Protein AF-A0A645J078-F1 (afdb_monomer)

Radius of gyration: 13.79 Å; Cα contacts (8 Å, |Δi|>4): 200; chains: 1; bounding box: 34×38×27 Å

Mean predicted aligned error: 3.19 Å

Foldseek 3Di:
DQVVLLVDQEAEFEKAFQLVVCVVVVHDPVSNVCCVVVQFGMDTQQFTFHLQLDTDDGDDGPGDDPVSVVPHQEYEYEDEACRGLSHVNSNCSNPVRYHYDYDPRSVVNVVVD

Organism: NCBI:txid1076179

Sequence (113 aa):
MLEDIKRINLLVFGLGNAKEMAVRRNAEINVLKKIGDEGLTAEAFGYFFDKDGNIKMQTNSVGITMENFTAIKNTVGVAGGSSKAEAIYSLSKFNDNFILVTDEAAAKRILEL

pLDDT: mean 93.46, std 5.64, range [63.81, 98.69]

Secondary structure (DSSP, 8-state):
-HHHHTT-SEEEEE-EEHHHHHHHTT--HHHHHHHHHTTEEEEETTEEEETTS-EEEE----S--HHHHHH-SEEEEE--SGGGHHHHHHHHHH---SEEE--HHHHHHHTT-

Structure (mmCIF, N/CA/C/O backbone):
data_AF-A0A645J078-F1
#
_entry.id   AF-A0A645J078-F1
#
loop_
_atom_site.group_PDB
_atom_site.id
_atom_site.type_symbol
_atom_site.label_atom_id
_atom_site.label_alt_id
_atom_site.label_comp_id
_atom_site.label_asym_id
_atom_site.label_entity_id
_atom_site.label_seq_id
_atom_site.pdbx_PDB_ins_code
_atom_site.Cartn_x
_atom_site.Cartn_y
_atom_site.Cartn_z
_atom_site.occupancy
_atom_site.B_iso_or_equiv
_atom_site.auth_seq_id
_atom_site.auth_comp_id
_atom_site.auth_asym_id
_atom_site.auth_atom_id
_atom_site.pdbx_PDB_model_num
ATOM 1 N N . MET A 1 1 ? -8.718 22.328 8.927 1.00 63.81 1 MET A N 1
ATOM 2 C CA . MET A 1 1 ? -8.097 21.349 8.005 1.00 63.81 1 MET A CA 1
ATOM 3 C C . MET A 1 1 ? -7.611 20.095 8.732 1.00 63.81 1 MET A C 1
ATOM 5 O O . MET A 1 1 ? -8.213 19.050 8.546 1.00 63.81 1 MET A O 1
ATOM 9 N N . LEU A 1 2 ? -6.585 20.162 9.597 1.00 75.12 2 LEU A N 1
ATOM 10 C CA . LEU A 1 2 ? -6.119 18.980 10.356 1.00 75.12 2 LEU A CA 1
ATOM 11 C C . LEU A 1 2 ? -7.160 18.452 11.362 1.00 75.12 2 LEU A C 1
ATOM 13 O O . LEU A 1 2 ? -7.262 17.250 11.581 1.00 75.12 2 LEU A O 1
ATOM 17 N N . GLU A 1 3 ? -7.973 19.331 11.949 1.00 81.50 3 GLU A N 1
ATOM 18 C CA . GLU A 1 3 ? -9.092 18.911 12.805 1.00 81.50 3 GLU A CA 1
ATOM 19 C C . GLU A 1 3 ? -10.227 18.236 12.027 1.00 81.50 3 GLU A C 1
ATOM 21 O O . GLU A 1 3 ? -10.896 17.358 12.565 1.00 81.50 3 GLU A O 1
ATOM 26 N N . ASP A 1 4 ? -10.430 18.608 10.759 1.00 84.69 4 ASP A N 1
ATOM 27 C CA . ASP A 1 4 ? -11.450 17.995 9.901 1.00 84.69 4 ASP A CA 1
ATOM 28 C C . ASP A 1 4 ? -11.088 16.548 9.568 1.00 84.69 4 ASP A C 1
ATOM 30 O O . ASP A 1 4 ? -11.962 15.686 9.554 1.00 84.69 4 ASP A O 1
ATOM 34 N N . ILE A 1 5 ? -9.791 16.262 9.400 1.00 83.81 5 ILE A N 1
ATOM 35 C CA . ILE A 1 5 ? -9.275 14.902 9.195 1.00 83.81 5 ILE A CA 1
ATOM 36 C C . ILE A 1 5 ? -9.679 13.972 10.346 1.00 83.81 5 ILE A C 1
ATOM 38 O O . ILE A 1 5 ? -10.084 12.836 10.112 1.00 83.81 5 ILE A O 1
ATOM 42 N N . LYS A 1 6 ? -9.658 14.466 11.590 1.00 81.62 6 LYS A N 1
ATOM 43 C CA . LYS A 1 6 ? -10.069 13.685 12.769 1.00 81.62 6 LYS A CA 1
ATOM 44 C C . LYS A 1 6 ? -11.573 13.393 12.817 1.00 81.62 6 LYS A C 1
ATOM 46 O O . LYS A 1 6 ? -11.995 12.548 13.599 1.00 81.62 6 LYS A O 1
ATOM 51 N N . ARG A 1 7 ? -12.382 14.093 12.013 1.00 87.56 7 ARG A N 1
ATOM 52 C CA . ARG A 1 7 ? -13.842 13.927 11.925 1.00 87.56 7 ARG A CA 1
ATOM 53 C C . ARG A 1 7 ? -14.285 13.120 10.703 1.00 87.56 7 ARG A C 1
ATOM 55 O O . ARG A 1 7 ? -15.488 12.986 10.481 1.00 87.56 7 ARG A O 1
ATOM 62 N N . ILE A 1 8 ? -13.348 12.599 9.908 1.00 90.12 8 ILE A N 1
ATOM 63 C CA . ILE A 1 8 ? -13.669 11.794 8.728 1.00 90.12 8 ILE A CA 1
ATOM 64 C C . ILE A 1 8 ? -14.462 10.552 9.150 1.00 90.12 8 ILE A C 1
ATOM 66 O O . ILE A 1 8 ? -14.033 9.770 9.995 1.00 90.12 8 ILE A O 1
ATOM 70 N N . ASN A 1 9 ? -15.624 10.369 8.527 1.00 90.81 9 ASN A N 1
ATOM 71 C CA . ASN A 1 9 ? -16.483 9.199 8.706 1.00 90.81 9 ASN A CA 1
ATOM 72 C C . ASN A 1 9 ? -16.373 8.196 7.543 1.00 90.81 9 ASN A C 1
ATOM 74 O O . ASN A 1 9 ? -16.732 7.034 7.728 1.00 90.81 9 ASN A O 1
ATOM 78 N N . LEU A 1 10 ? -15.863 8.636 6.388 1.00 93.19 10 LEU A N 1
ATOM 79 C CA . LEU A 1 10 ? -15.589 7.846 5.193 1.00 93.19 10 LEU A CA 1
ATOM 80 C C . LEU A 1 10 ? -14.296 8.338 4.535 1.00 93.19 10 LEU A C 1
ATOM 82 O O . LEU A 1 10 ? -14.202 9.503 4.148 1.00 93.19 10 LEU A O 1
ATOM 86 N N . LEU A 1 11 ? -13.328 7.443 4.363 1.00 94.69 11 LEU A N 1
ATOM 87 C CA . LEU A 1 11 ? -12.094 7.708 3.629 1.00 94.69 11 LEU A CA 1
ATOM 88 C C . LEU A 1 11 ? -12.068 6.890 2.341 1.00 94.69 11 LEU A C 1
ATOM 90 O O . LEU A 1 11 ? -12.094 5.665 2.391 1.00 94.69 11 LEU A O 1
ATOM 94 N N . VAL A 1 12 ? -11.945 7.563 1.199 1.00 96.19 12 VAL A N 1
ATOM 95 C CA . VAL A 1 12 ? -11.630 6.921 -0.083 1.00 96.19 12 VAL A CA 1
ATOM 96 C C . VAL A 1 12 ? -10.170 7.202 -0.398 1.00 96.19 12 VAL A C 1
ATOM 98 O O . VAL A 1 12 ? -9.748 8.360 -0.375 1.00 96.19 12 VAL A O 1
ATOM 101 N N . PHE A 1 13 ? -9.388 6.162 -0.669 1.00 95.00 13 PHE A N 1
ATOM 102 C CA . PHE A 1 13 ? -7.954 6.299 -0.884 1.00 95.00 13 PHE A CA 1
ATOM 103 C C . PHE A 1 13 ? -7.443 5.392 -1.999 1.00 95.00 13 PHE A C 1
ATOM 105 O O . PHE A 1 13 ? -8.010 4.343 -2.295 1.00 95.00 13 PHE A O 1
ATOM 112 N N . GLY A 1 14 ? -6.346 5.819 -2.618 1.00 94.69 14 GLY A N 1
ATOM 113 C CA . GLY A 1 14 ? -5.572 4.993 -3.534 1.00 94.69 14 GLY A CA 1
ATOM 114 C C . GLY A 1 14 ? -4.350 4.411 -2.836 1.00 94.69 14 GLY A C 1
ATOM 115 O O . GLY A 1 14 ? -3.824 4.992 -1.886 1.00 94.69 14 GLY A O 1
ATOM 116 N N . LEU A 1 15 ? -3.875 3.293 -3.361 1.00 95.31 15 LEU A N 1
ATOM 117 C CA . LEU A 1 15 ? -2.630 2.651 -2.967 1.00 95.31 15 LEU A CA 1
ATOM 118 C C . LEU A 1 15 ? -1.899 2.168 -4.216 1.00 95.31 15 LEU A C 1
ATOM 120 O O . LEU A 1 15 ? -2.502 1.994 -5.281 1.00 95.31 15 LEU A O 1
ATOM 124 N N . GLY A 1 16 ? -0.595 1.943 -4.114 1.00 96.06 16 GLY A N 1
ATOM 125 C CA . GLY A 1 16 ? 0.106 1.353 -5.240 1.00 96.06 16 GLY A CA 1
ATOM 126 C C . GLY A 1 16 ? 1.515 0.890 -4.960 1.00 96.06 16 GLY A C 1
ATOM 127 O O . GLY A 1 16 ? 2.014 1.005 -3.848 1.00 96.06 16 GLY A O 1
ATOM 128 N N . ASN A 1 17 ? 2.146 0.361 -6.008 1.00 97.06 17 ASN A N 1
ATOM 129 C CA . ASN A 1 17 ? 3.523 -0.097 -5.950 1.00 97.06 17 ASN A CA 1
ATOM 130 C C . ASN A 1 17 ? 4.460 1.022 -5.461 1.00 97.06 17 ASN A C 1
ATOM 132 O O . ASN A 1 17 ? 4.469 2.119 -6.029 1.00 97.06 17 ASN A O 1
ATOM 136 N N . ALA A 1 18 ? 5.261 0.725 -4.438 1.00 96.94 18 ALA A N 1
ATOM 137 C CA . ALA A 1 18 ? 6.166 1.681 -3.804 1.00 96.94 18 ALA A CA 1
ATOM 138 C C . ALA A 1 18 ? 7.084 2.397 -4.806 1.00 96.94 18 ALA A C 1
ATOM 140 O O . ALA A 1 18 ? 7.207 3.624 -4.783 1.00 96.94 18 ALA A O 1
ATOM 141 N N . LYS A 1 19 ? 7.702 1.639 -5.719 1.00 95.88 19 LYS A N 1
ATOM 142 C CA . LYS A 1 19 ? 8.645 2.170 -6.707 1.00 95.88 19 LYS A CA 1
ATOM 143 C C . LYS A 1 19 ? 7.941 3.058 -7.726 1.00 95.88 19 LYS A C 1
ATOM 145 O O . LYS A 1 19 ? 8.410 4.161 -7.989 1.00 95.88 19 LYS A O 1
ATOM 150 N N . GLU A 1 20 ? 6.810 2.613 -8.271 1.00 95.31 20 GLU A N 1
ATOM 151 C CA . GLU A 1 20 ? 6.030 3.419 -9.220 1.00 95.31 20 GLU A CA 1
ATOM 152 C C . GLU A 1 20 ? 5.565 4.737 -8.589 1.00 95.31 20 GLU A C 1
ATOM 154 O O . GLU A 1 20 ? 5.658 5.794 -9.212 1.00 95.31 20 GLU A O 1
ATOM 159 N N . MET A 1 21 ? 5.100 4.689 -7.337 1.00 93.25 21 MET A N 1
ATOM 160 C CA . MET A 1 21 ? 4.635 5.869 -6.609 1.00 93.25 21 MET A CA 1
ATOM 161 C C . MET A 1 21 ? 5.776 6.842 -6.309 1.00 93.25 21 MET A C 1
ATOM 163 O O . MET A 1 21 ? 5.608 8.048 -6.496 1.00 93.25 21 MET A O 1
ATOM 167 N N . ALA A 1 22 ? 6.942 6.332 -5.906 1.00 93.81 22 ALA A N 1
ATOM 168 C CA . ALA A 1 22 ? 8.131 7.143 -5.673 1.00 93.81 22 ALA A CA 1
ATOM 169 C C . ALA A 1 22 ? 8.640 7.808 -6.962 1.00 93.81 22 ALA A C 1
ATOM 171 O O . ALA A 1 22 ? 8.900 9.010 -6.963 1.00 93.81 22 ALA A O 1
ATOM 172 N N . VAL A 1 23 ? 8.703 7.068 -8.076 1.00 94.38 23 VAL A N 1
ATOM 173 C CA . VAL A 1 23 ? 9.083 7.621 -9.388 1.00 94.38 23 VAL A CA 1
ATOM 174 C C . VAL A 1 23 ? 8.092 8.695 -9.829 1.00 94.38 23 VAL A C 1
ATOM 176 O O . VAL A 1 23 ? 8.504 9.791 -10.195 1.00 94.38 23 VAL A O 1
ATOM 179 N N . ARG A 1 24 ? 6.783 8.430 -9.730 1.00 92.75 24 ARG A N 1
ATOM 180 C CA . ARG A 1 24 ? 5.736 9.392 -10.110 1.00 92.75 24 ARG A CA 1
ATOM 181 C C . ARG A 1 24 ? 5.806 10.702 -9.317 1.00 92.75 24 ARG A C 1
ATOM 183 O O . ARG A 1 24 ? 5.367 11.734 -9.812 1.00 92.75 24 ARG A O 1
ATOM 190 N N . ARG A 1 25 ? 6.318 10.663 -8.085 1.00 90.31 25 ARG A N 1
ATOM 191 C CA . ARG A 1 25 ? 6.467 11.830 -7.200 1.00 90.31 25 ARG A CA 1
ATOM 192 C C . ARG A 1 25 ? 7.843 12.498 -7.291 1.00 90.31 25 ARG A C 1
ATOM 194 O O . ARG A 1 25 ? 8.112 13.380 -6.484 1.00 90.31 25 ARG A O 1
ATOM 201 N N . ASN A 1 26 ? 8.700 12.099 -8.235 1.00 92.75 26 ASN A N 1
ATOM 202 C CA . ASN A 1 26 ? 10.088 12.565 -8.337 1.00 92.75 26 ASN A CA 1
ATOM 203 C C . ASN A 1 26 ? 10.849 12.424 -7.006 1.00 92.75 26 ASN A C 1
ATOM 205 O O . ASN A 1 26 ? 11.544 13.345 -6.578 1.00 92.75 26 ASN A O 1
ATOM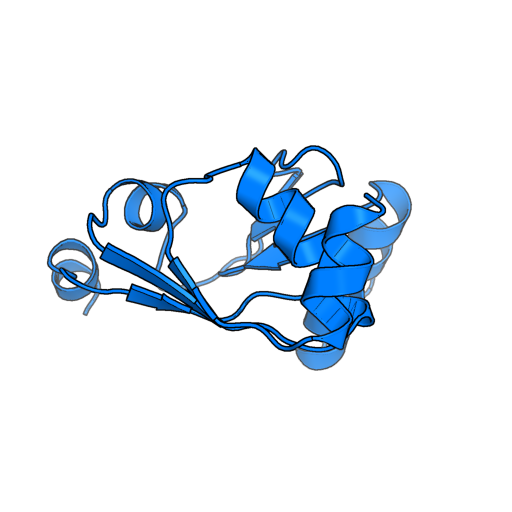 209 N N . ALA A 1 27 ? 10.677 11.283 -6.329 1.00 91.81 27 ALA A N 1
ATOM 210 C CA . ALA A 1 27 ? 11.360 11.013 -5.072 1.00 91.81 27 ALA A CA 1
ATOM 211 C C . ALA A 1 27 ? 12.884 11.043 -5.248 1.00 91.81 27 ALA A C 1
ATOM 213 O O . ALA A 1 27 ? 13.421 10.649 -6.286 1.00 91.81 27 ALA A O 1
ATOM 214 N N . GLU A 1 28 ? 13.577 11.483 -4.200 1.00 93.50 28 GLU A N 1
ATOM 215 C CA . GLU A 1 28 ? 15.033 11.495 -4.168 1.00 93.50 28 GLU A CA 1
ATOM 216 C C . GLU A 1 28 ? 15.624 10.087 -4.365 1.00 93.50 28 GLU A C 1
ATOM 218 O O . GLU A 1 28 ? 15.023 9.056 -4.042 1.00 93.50 28 GLU A O 1
ATOM 223 N N . ILE A 1 29 ? 16.855 10.040 -4.880 1.00 94.50 29 ILE A N 1
ATOM 224 C CA . ILE A 1 29 ? 17.539 8.782 -5.202 1.00 94.50 29 ILE A CA 1
ATOM 225 C C . ILE A 1 29 ? 17.725 7.873 -3.975 1.00 94.50 29 ILE A C 1
ATOM 227 O O . ILE A 1 29 ? 17.680 6.651 -4.095 1.00 94.50 29 ILE A O 1
ATOM 231 N N . ASN A 1 30 ? 17.887 8.459 -2.786 1.00 94.06 30 ASN A N 1
ATOM 232 C CA . ASN A 1 30 ? 17.979 7.748 -1.508 1.00 94.06 30 ASN A CA 1
ATOM 233 C C . ASN A 1 30 ? 16.683 6.977 -1.180 1.00 94.06 30 ASN A C 1
ATOM 235 O O . ASN A 1 30 ? 16.763 5.840 -0.721 1.00 94.06 30 ASN A O 1
ATOM 239 N N . VAL A 1 31 ? 15.507 7.542 -1.471 1.00 93.75 31 VAL A N 1
ATOM 240 C CA . VAL A 1 31 ? 14.192 6.918 -1.273 1.00 93.75 31 VAL A CA 1
ATOM 241 C C . VAL A 1 31 ? 14.029 5.748 -2.234 1.00 93.75 31 VAL A C 1
ATOM 243 O O . VAL A 1 31 ? 13.678 4.651 -1.807 1.00 93.75 31 VAL A O 1
ATOM 246 N N . LEU A 1 32 ? 14.345 5.946 -3.519 1.00 95.44 32 LEU A N 1
ATOM 247 C CA . LEU A 1 32 ? 14.296 4.873 -4.520 1.00 95.44 32 LEU A CA 1
ATOM 248 C C . LEU A 1 32 ? 15.239 3.720 -4.169 1.00 95.44 32 LEU A C 1
ATOM 250 O O . LEU A 1 32 ? 14.866 2.555 -4.315 1.00 95.44 32 LEU A O 1
ATOM 254 N N . LYS A 1 33 ? 16.440 4.042 -3.676 1.00 96.44 33 LYS A N 1
ATOM 255 C CA . LYS A 1 33 ? 17.403 3.044 -3.217 1.00 96.44 33 LYS A CA 1
ATOM 256 C C . LYS A 1 33 ? 16.862 2.273 -2.014 1.00 96.44 33 LYS A C 1
ATOM 258 O O . LYS A 1 33 ? 16.851 1.051 -2.048 1.00 96.44 33 LYS A O 1
ATOM 263 N N . LYS A 1 34 ? 16.329 2.970 -1.005 1.00 96.25 34 LYS A N 1
ATOM 264 C CA . LYS A 1 34 ? 15.745 2.336 0.185 1.00 96.25 34 LYS A CA 1
ATOM 265 C C . LYS A 1 34 ? 14.565 1.420 -0.161 1.00 96.25 34 LYS A C 1
ATOM 267 O O . LYS A 1 34 ? 14.472 0.330 0.387 1.00 96.25 34 LYS A O 1
ATOM 272 N N . ILE A 1 35 ? 13.709 1.818 -1.109 1.00 96.94 35 ILE A N 1
ATOM 273 C CA . ILE A 1 35 ? 12.616 0.972 -1.622 1.00 96.94 35 ILE A CA 1
ATOM 274 C C . ILE A 1 35 ? 13.151 -0.352 -2.173 1.00 96.94 35 ILE A C 1
ATOM 276 O O . ILE A 1 35 ? 12.585 -1.402 -1.880 1.00 96.94 35 ILE A O 1
ATOM 280 N N . GLY A 1 36 ? 14.228 -0.300 -2.960 1.00 96.38 36 GLY A N 1
ATOM 281 C CA . GLY A 1 36 ? 14.869 -1.492 -3.510 1.00 96.38 36 GLY A CA 1
ATOM 282 C C . GLY A 1 36 ? 15.550 -2.346 -2.441 1.00 96.38 36 GLY A C 1
ATOM 283 O O . GLY A 1 36 ? 15.277 -3.540 -2.361 1.00 96.38 36 GLY A O 1
ATOM 284 N N . ASP A 1 37 ? 16.394 -1.728 -1.614 1.00 96.88 37 ASP A N 1
ATOM 285 C CA . ASP A 1 37 ? 17.223 -2.409 -0.612 1.00 96.88 37 ASP A CA 1
ATOM 286 C C . ASP A 1 37 ? 16.374 -3.104 0.470 1.00 96.88 37 ASP A C 1
ATOM 288 O O . ASP A 1 37 ? 16.728 -4.187 0.933 1.00 96.88 37 ASP A O 1
ATOM 292 N N . GLU A 1 38 ? 15.237 -2.513 0.855 1.00 96.19 38 GLU A N 1
ATOM 293 C CA . GLU A 1 38 ? 14.344 -3.053 1.893 1.00 96.19 38 GLU A CA 1
ATOM 294 C C . GLU A 1 38 ? 13.136 -3.821 1.332 1.00 96.19 38 GLU A C 1
ATOM 296 O O . GLU A 1 38 ? 12.284 -4.273 2.096 1.00 96.19 38 GLU A O 1
ATOM 301 N N . GLY A 1 39 ? 13.044 -3.990 0.008 1.00 95.94 39 GLY A N 1
ATOM 302 C CA . GLY A 1 39 ? 11.961 -4.750 -0.623 1.00 95.94 39 GLY A CA 1
ATOM 303 C C . GLY A 1 39 ? 10.573 -4.155 -0.367 1.00 95.94 39 GLY A C 1
ATOM 304 O O . GLY A 1 39 ? 9.620 -4.886 -0.088 1.00 95.94 39 GLY A O 1
ATOM 305 N N . LEU A 1 40 ? 10.453 -2.826 -0.436 1.00 97.88 40 LEU A N 1
ATOM 306 C CA . LEU A 1 40 ? 9.187 -2.135 -0.194 1.00 97.88 40 LEU A CA 1
ATOM 307 C C . LEU A 1 40 ? 8.260 -2.340 -1.395 1.00 97.88 40 LEU A C 1
ATOM 309 O O . LEU A 1 40 ? 8.609 -2.025 -2.533 1.00 97.88 40 LEU A O 1
ATOM 313 N N . THR A 1 41 ? 7.075 -2.886 -1.139 1.00 97.00 41 THR A N 1
ATOM 314 C CA . THR A 1 41 ? 6.123 -3.320 -2.169 1.00 97.00 41 THR A CA 1
ATOM 315 C C . THR A 1 41 ? 4.968 -2.342 -2.340 1.00 97.00 41 THR A C 1
ATOM 317 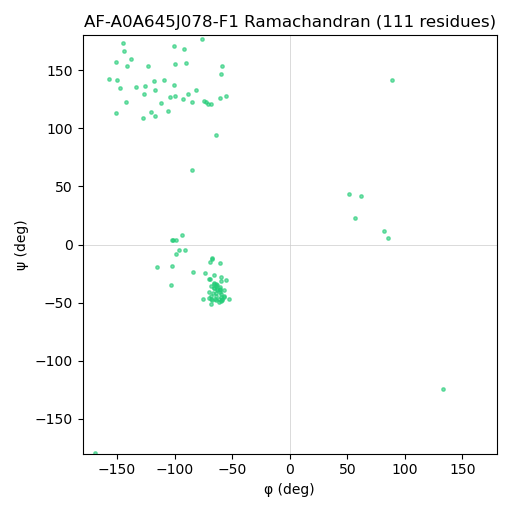O O . THR A 1 41 ? 4.542 -2.111 -3.472 1.00 97.00 41 THR A O 1
ATOM 320 N N . ALA A 1 42 ? 4.512 -1.700 -1.261 1.00 97.50 42 ALA A N 1
ATOM 321 C CA . ALA A 1 42 ? 3.355 -0.807 -1.276 1.00 97.50 42 ALA A CA 1
ATOM 322 C C . ALA A 1 42 ? 3.681 0.602 -0.775 1.00 97.50 42 ALA A C 1
ATOM 324 O O . ALA A 1 42 ? 4.565 0.790 0.061 1.00 97.50 42 ALA A O 1
ATOM 325 N N . GLU A 1 43 ? 2.914 1.583 -1.247 1.00 95.25 43 GLU A N 1
ATOM 326 C CA . GLU A 1 43 ? 2.843 2.931 -0.695 1.00 95.25 43 GLU A CA 1
ATOM 327 C C . GLU A 1 43 ? 1.388 3.389 -0.556 1.00 95.25 43 GLU A C 1
ATOM 329 O O . GLU A 1 43 ? 0.580 3.235 -1.479 1.00 95.25 43 GLU A O 1
ATOM 334 N N . ALA A 1 44 ? 1.085 3.986 0.596 1.00 94.38 44 ALA A N 1
ATOM 335 C CA . ALA A 1 44 ? -0.150 4.713 0.857 1.00 94.38 44 ALA A CA 1
ATOM 336 C C . ALA A 1 44 ? 0.132 5.869 1.831 1.00 94.38 44 ALA A C 1
ATOM 338 O O . ALA A 1 44 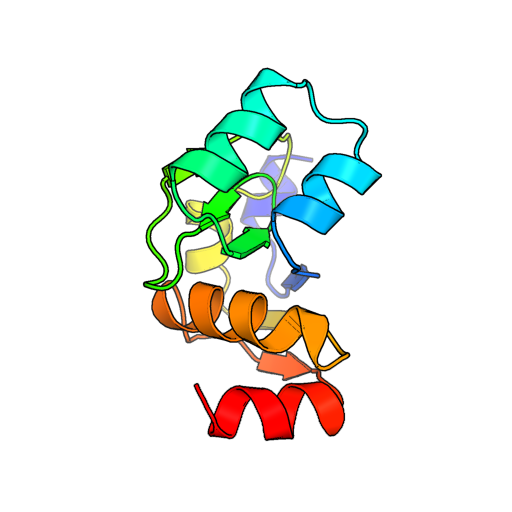? 0.804 5.691 2.844 1.00 94.38 44 ALA A O 1
ATOM 339 N N . PHE A 1 45 ? -0.389 7.063 1.540 1.00 91.94 45 PHE A N 1
ATOM 340 C CA . PHE A 1 45 ? -0.285 8.258 2.400 1.00 91.94 45 PHE A CA 1
ATOM 341 C C . PHE A 1 45 ? 1.149 8.703 2.772 1.00 91.94 45 PHE A C 1
ATOM 343 O O . PHE A 1 45 ? 1.355 9.412 3.755 1.00 91.94 45 PHE A O 1
ATOM 350 N N . GLY A 1 46 ? 2.156 8.324 1.989 1.00 92.31 46 GLY A N 1
ATOM 351 C CA . GLY A 1 46 ? 3.571 8.573 2.274 1.00 92.31 46 GLY A CA 1
ATOM 352 C C . GLY A 1 46 ? 4.225 7.521 3.172 1.00 92.31 46 GLY A C 1
ATOM 353 O O . GLY A 1 46 ? 5.388 7.692 3.535 1.00 92.31 46 GLY A O 1
ATOM 354 N N . TYR A 1 47 ? 3.509 6.447 3.508 1.00 95.19 47 TYR A N 1
ATOM 355 C CA . TYR A 1 47 ? 4.016 5.283 4.227 1.00 95.19 47 TYR A CA 1
ATOM 356 C C . TYR A 1 47 ? 4.304 4.158 3.246 1.00 95.19 47 TYR A C 1
ATOM 358 O O . TYR A 1 47 ? 3.515 3.900 2.337 1.00 95.19 47 TYR A O 1
ATOM 366 N N . PHE A 1 48 ? 5.435 3.492 3.447 1.00 96.62 48 PHE A N 1
ATOM 367 C CA . PHE A 1 48 ? 5.920 2.424 2.590 1.00 96.62 48 PHE A CA 1
ATOM 368 C C . PHE A 1 48 ? 5.997 1.117 3.368 1.00 96.62 48 PHE A C 1
ATOM 370 O O . PHE A 1 48 ? 6.542 1.073 4.479 1.00 96.62 48 PHE A O 1
ATOM 377 N N . PHE A 1 49 ? 5.478 0.062 2.749 1.00 97.69 49 PHE A N 1
ATOM 378 C CA . PHE A 1 49 ? 5.268 -1.238 3.371 1.00 97.69 49 PHE A CA 1
ATOM 379 C C . PHE A 1 49 ? 6.096 -2.312 2.669 1.00 97.69 49 PHE A C 1
ATOM 381 O O . PHE A 1 49 ? 6.202 -2.321 1.438 1.00 97.69 49 PHE A O 1
ATOM 388 N N . ASP A 1 50 ? 6.661 -3.238 3.439 1.00 97.50 50 ASP A N 1
ATOM 389 C CA . ASP A 1 50 ? 7.239 -4.469 2.891 1.00 97.50 50 ASP A CA 1
ATOM 390 C C . ASP A 1 50 ? 6.142 -5.477 2.493 1.00 97.50 50 ASP A C 1
ATOM 392 O O . ASP A 1 50 ? 4.948 -5.242 2.681 1.00 97.50 50 ASP A O 1
ATOM 396 N N . LYS A 1 51 ? 6.524 -6.619 1.917 1.00 96.06 51 LYS A N 1
ATOM 397 C CA . LYS A 1 51 ? 5.585 -7.679 1.487 1.00 96.06 51 LYS A CA 1
ATOM 398 C C . LYS A 1 51 ? 4.727 -8.284 2.615 1.00 96.06 51 LYS A C 1
ATOM 400 O O . LYS A 1 51 ? 3.769 -9.012 2.343 1.00 96.06 51 LYS A O 1
ATOM 405 N N . ASP A 1 52 ? 5.111 -8.058 3.869 1.00 96.56 52 ASP A N 1
ATOM 406 C CA . ASP A 1 52 ? 4.456 -8.600 5.057 1.00 96.56 52 ASP A CA 1
ATOM 407 C C . ASP A 1 52 ? 3.568 -7.552 5.746 1.00 96.56 52 ASP A C 1
ATOM 409 O O . ASP A 1 52 ? 2.969 -7.842 6.775 1.00 96.56 52 ASP A O 1
ATOM 413 N N . GLY A 1 53 ? 3.437 -6.360 5.153 1.00 95.69 53 GLY A N 1
ATOM 414 C CA . GLY A 1 53 ? 2.607 -5.272 5.666 1.00 95.69 53 GLY A CA 1
ATOM 415 C C . GLY A 1 53 ? 3.288 -4.445 6.756 1.00 95.69 53 GLY A C 1
ATOM 416 O O . GLY A 1 53 ? 2.641 -3.621 7.398 1.00 95.69 53 GLY A O 1
ATOM 417 N N . ASN A 1 54 ? 4.594 -4.609 6.983 1.00 97.06 54 ASN A N 1
ATOM 418 C CA . ASN A 1 54 ? 5.293 -3.790 7.968 1.00 97.06 54 ASN A CA 1
ATOM 419 C C . ASN A 1 54 ? 5.656 -2.432 7.370 1.00 97.06 54 ASN A C 1
ATOM 421 O O . ASN A 1 54 ? 6.260 -2.357 6.298 1.00 97.06 54 ASN A O 1
ATOM 425 N N . ILE A 1 55 ? 5.387 -1.360 8.112 1.00 95.69 55 ILE A N 1
ATOM 426 C CA . ILE A 1 55 ? 5.852 -0.015 7.765 1.00 95.69 55 ILE A CA 1
ATOM 427 C C . ILE A 1 55 ? 7.368 0.057 7.990 1.00 95.69 55 ILE A C 1
ATOM 429 O O . ILE A 1 55 ? 7.845 -0.142 9.108 1.00 95.69 55 ILE A O 1
ATOM 433 N N . LYS A 1 56 ? 8.134 0.365 6.939 1.00 96.50 56 LYS A N 1
ATOM 434 C CA . LYS A 1 56 ? 9.610 0.480 6.998 1.00 96.50 56 LYS A CA 1
ATOM 435 C C . LYS A 1 56 ? 10.134 1.886 6.721 1.00 96.50 56 LYS A C 1
ATOM 437 O O . LYS A 1 56 ? 11.263 2.244 7.070 1.00 96.50 56 LYS A O 1
ATOM 442 N N . MET A 1 57 ? 9.312 2.712 6.087 1.00 94.69 57 MET A N 1
ATOM 443 C CA . MET A 1 57 ? 9.663 4.082 5.758 1.00 94.69 57 MET A CA 1
ATOM 444 C C . MET A 1 57 ? 8.416 4.955 5.744 1.00 94.69 57 MET A C 1
ATOM 446 O O . MET A 1 57 ? 7.359 4.552 5.264 1.00 94.69 57 MET A O 1
ATOM 450 N N . GLN A 1 58 ? 8.581 6.177 6.232 1.00 92.94 58 GLN A N 1
ATOM 451 C CA . GLN A 1 58 ? 7.615 7.250 6.098 1.00 92.94 58 GLN A CA 1
ATOM 452 C C . GLN A 1 58 ? 8.340 8.454 5.500 1.00 92.94 58 GLN A C 1
ATOM 454 O O . GLN A 1 58 ? 9.411 8.842 5.965 1.00 92.94 58 GLN A O 1
ATOM 459 N N . THR A 1 59 ? 7.764 9.027 4.453 1.00 88.44 59 THR A N 1
ATOM 460 C CA . THR A 1 59 ? 8.171 10.337 3.933 1.00 88.44 59 THR A CA 1
ATOM 461 C C . THR A 1 59 ? 7.367 11.434 4.619 1.00 88.44 59 THR A C 1
ATOM 463 O O . THR A 1 59 ? 6.254 11.179 5.074 1.00 88.44 59 THR A O 1
ATOM 466 N N . ASN A 1 60 ? 7.891 12.661 4.656 1.00 79.44 60 ASN A N 1
ATOM 467 C CA . ASN A 1 60 ? 7.147 13.811 5.169 1.00 79.44 60 ASN A CA 1
ATOM 468 C C . ASN A 1 60 ? 5.921 14.090 4.287 1.00 79.44 60 ASN A C 1
ATOM 470 O O . ASN A 1 60 ? 6.011 14.783 3.274 1.00 79.44 60 ASN A O 1
ATOM 474 N N . SER A 1 61 ? 4.775 13.542 4.678 1.00 77.25 61 SER A N 1
ATOM 475 C CA . SER A 1 61 ? 3.467 13.820 4.098 1.00 77.25 61 SER A CA 1
ATOM 476 C C . SER A 1 61 ? 2.629 14.633 5.085 1.00 77.25 61 SER A C 1
ATOM 478 O O . SER A 1 61 ? 2.685 14.440 6.298 1.00 77.25 61 SER A O 1
ATOM 480 N N . VAL A 1 62 ? 1.853 15.583 4.562 1.00 79.31 62 VAL A N 1
ATOM 481 C CA . VAL A 1 62 ? 0.880 16.353 5.345 1.00 79.31 62 VAL A CA 1
ATOM 482 C C . VAL A 1 62 ? -0.493 15.743 5.095 1.00 79.31 62 VAL A C 1
ATOM 484 O O . VAL A 1 62 ? -0.892 15.601 3.940 1.00 79.31 62 VAL A O 1
ATOM 487 N N . GLY A 1 63 ? -1.230 15.405 6.154 1.00 85.31 63 GLY A N 1
ATOM 488 C CA . GLY A 1 63 ? -2.609 14.934 6.036 1.00 85.31 63 GLY A CA 1
ATOM 489 C C . GLY A 1 63 ? -2.889 13.687 6.865 1.00 85.31 63 GLY A C 1
ATOM 490 O O . GLY A 1 63 ? -2.717 13.708 8.080 1.00 85.31 63 GLY A O 1
ATOM 491 N N . ILE A 1 64 ? -3.383 12.639 6.200 1.00 88.62 64 ILE A N 1
ATOM 492 C CA . ILE A 1 64 ? -3.793 11.375 6.824 1.00 88.62 64 ILE A CA 1
ATOM 493 C C . ILE A 1 64 ? -2.567 10.639 7.363 1.00 88.62 64 ILE A C 1
ATOM 495 O O . ILE A 1 64 ? -1.672 10.282 6.598 1.00 88.62 64 ILE A O 1
ATOM 499 N N . THR A 1 65 ? -2.558 10.378 8.668 1.00 89.56 65 THR A N 1
ATOM 500 C CA . THR A 1 65 ? -1.579 9.484 9.296 1.00 89.56 65 THR A CA 1
ATOM 501 C C . THR A 1 65 ? -2.099 8.048 9.354 1.00 89.56 65 THR A C 1
ATOM 503 O O . THR A 1 65 ? -3.291 7.795 9.147 1.00 89.56 65 THR A O 1
ATOM 506 N N . MET A 1 66 ? -1.225 7.091 9.675 1.00 89.12 66 MET A N 1
ATOM 507 C CA . MET A 1 66 ? -1.647 5.698 9.880 1.00 89.12 66 MET A CA 1
ATOM 508 C C . MET A 1 66 ? -2.589 5.540 11.069 1.00 89.12 66 MET A C 1
ATOM 510 O O . MET A 1 66 ? -3.531 4.759 10.991 1.00 89.12 66 MET A O 1
ATOM 514 N N . GLU A 1 67 ? -2.411 6.332 12.123 1.00 87.56 67 GLU A N 1
ATOM 515 C CA . GLU A 1 67 ? -3.324 6.354 13.268 1.00 87.56 67 GLU A CA 1
ATOM 516 C C . GLU A 1 67 ? -4.710 6.879 12.873 1.00 87.56 67 GLU A C 1
ATOM 518 O O . GLU A 1 67 ? -5.720 6.424 13.402 1.00 87.56 67 GLU A O 1
ATOM 523 N N . ASN A 1 68 ? -4.791 7.829 11.932 1.00 87.88 68 ASN A N 1
ATOM 524 C CA . ASN A 1 68 ? -6.083 8.249 11.392 1.00 87.88 68 ASN A CA 1
ATOM 525 C C . ASN A 1 68 ? -6.704 7.151 10.529 1.00 87.88 68 ASN A C 1
ATOM 527 O O . ASN A 1 68 ? -7.885 6.860 10.692 1.00 87.88 68 ASN A O 1
ATOM 531 N N . PHE A 1 69 ? -5.921 6.535 9.641 1.00 89.25 69 PHE A N 1
ATOM 532 C CA . PHE A 1 69 ? -6.399 5.468 8.762 1.00 89.25 69 PHE A CA 1
ATOM 533 C C . PHE A 1 69 ? -7.005 4.295 9.545 1.00 89.25 69 PHE A C 1
ATOM 535 O O . PHE A 1 69 ? -8.095 3.845 9.204 1.00 89.25 69 PHE A O 1
ATOM 542 N N . THR A 1 70 ? -6.353 3.846 10.620 1.00 88.25 70 THR A N 1
ATOM 543 C CA . THR A 1 70 ? -6.848 2.734 11.447 1.00 88.25 70 THR A CA 1
ATOM 544 C C . THR A 1 70 ? -8.042 3.112 12.328 1.00 88.25 70 THR A C 1
ATOM 546 O O . THR A 1 70 ? -8.833 2.243 12.688 1.00 88.25 70 THR A O 1
ATOM 549 N N . ALA A 1 71 ? -8.212 4.395 12.667 1.00 88.50 71 ALA A N 1
ATOM 550 C CA . ALA A 1 71 ? -9.326 4.871 13.489 1.00 88.50 71 ALA A CA 1
ATOM 551 C C . ALA A 1 71 ? -10.618 5.146 12.694 1.00 88.50 71 ALA A C 1
ATOM 553 O O . ALA A 1 71 ? -11.711 5.150 13.271 1.00 88.50 71 ALA A O 1
ATOM 554 N N . ILE A 1 72 ? -10.520 5.412 11.388 1.00 89.88 72 ILE A N 1
ATOM 555 C CA . ILE A 1 72 ? -11.683 5.706 10.543 1.00 89.88 72 ILE A CA 1
ATOM 556 C C . ILE A 1 72 ? -12.476 4.418 10.306 1.00 89.88 72 ILE A C 1
ATOM 558 O O . ILE A 1 72 ? -11.966 3.443 9.768 1.00 89.88 72 ILE A O 1
ATOM 562 N N . LYS A 1 73 ? -13.761 4.432 10.676 1.00 86.44 73 LYS A N 1
ATOM 563 C CA . LYS A 1 73 ? -14.628 3.243 10.605 1.00 86.44 73 LYS A CA 1
ATOM 564 C C . LYS A 1 73 ? -14.902 2.753 9.185 1.00 86.44 73 LYS A C 1
ATOM 566 O O . LYS A 1 73 ? -15.011 1.551 8.987 1.00 86.44 73 LYS A O 1
ATOM 571 N N . ASN A 1 74 ? -15.067 3.668 8.230 1.00 93.00 74 ASN A N 1
ATOM 572 C CA . ASN A 1 74 ? -15.389 3.320 6.848 1.00 93.00 74 ASN A CA 1
ATOM 573 C C . ASN A 1 74 ? -14.251 3.770 5.936 1.00 93.00 74 ASN A C 1
ATOM 575 O O . ASN A 1 74 ? -14.044 4.966 5.722 1.00 93.00 74 ASN A O 1
ATOM 579 N N . THR A 1 75 ? -13.521 2.811 5.389 1.00 95.50 75 THR A N 1
ATOM 580 C CA . THR A 1 75 ? -12.393 3.054 4.493 1.00 95.50 75 THR A CA 1
ATOM 581 C C . THR A 1 75 ? -12.611 2.272 3.199 1.00 95.50 75 THR A C 1
ATOM 583 O O . THR A 1 75 ? -13.067 1.128 3.210 1.00 95.50 75 THR A O 1
ATOM 586 N N . VAL A 1 76 ? -12.340 2.914 2.065 1.00 97.56 76 VAL A N 1
ATOM 587 C CA . VAL A 1 76 ? -12.496 2.345 0.724 1.00 97.56 76 VAL A CA 1
ATOM 588 C C . VAL A 1 76 ? -11.186 2.529 -0.031 1.00 97.56 76 VAL A C 1
ATOM 590 O O . VAL A 1 76 ? -10.822 3.650 -0.393 1.00 97.56 76 VAL A O 1
ATOM 593 N N . GLY A 1 77 ? -10.475 1.428 -0.250 1.00 96.94 77 GLY A N 1
ATOM 594 C CA . GLY A 1 77 ? -9.258 1.385 -1.049 1.00 96.94 77 GLY A CA 1
ATOM 595 C C . GLY A 1 77 ? -9.599 1.142 -2.514 1.00 96.94 77 GLY A C 1
ATOM 596 O O . GLY A 1 77 ? -10.339 0.213 -2.828 1.00 96.94 77 GLY A O 1
ATOM 597 N N . VAL A 1 78 ? -9.062 1.962 -3.415 1.00 98.06 78 VAL A N 1
ATOM 598 C CA . VAL A 1 78 ? -9.283 1.844 -4.861 1.00 98.06 78 VAL A CA 1
ATOM 599 C C . VAL A 1 78 ? -7.946 1.647 -5.566 1.00 98.06 78 VAL A C 1
ATOM 601 O O . VAL A 1 78 ? -7.096 2.539 -5.574 1.00 98.06 78 VAL A O 1
ATOM 604 N N . ALA A 1 79 ? -7.756 0.476 -6.168 1.00 97.44 79 ALA A N 1
ATOM 605 C CA . ALA A 1 79 ? -6.571 0.147 -6.957 1.00 97.44 79 ALA A CA 1
ATOM 606 C C . ALA A 1 79 ? -6.895 -0.972 -7.951 1.00 97.44 79 ALA A C 1
ATOM 608 O O . ALA A 1 79 ? -7.633 -1.891 -7.618 1.00 97.44 79 ALA A O 1
ATOM 609 N N . GLY A 1 80 ? -6.333 -0.914 -9.158 1.00 96.38 80 GLY A N 1
ATOM 610 C CA . GLY A 1 80 ? -6.560 -1.901 -10.219 1.00 96.38 80 GLY A CA 1
ATOM 611 C C . GLY A 1 80 ? -5.300 -2.156 -11.040 1.00 96.38 80 GLY A C 1
ATOM 612 O O . GLY A 1 80 ? -4.328 -1.400 -10.949 1.00 96.38 80 GLY A O 1
ATOM 613 N N . GLY A 1 81 ? -5.331 -3.222 -11.832 1.00 97.56 81 GLY A N 1
ATOM 614 C CA . GLY A 1 81 ? -4.207 -3.749 -12.589 1.00 97.56 81 GLY A CA 1
ATOM 615 C C . GLY A 1 81 ? -3.394 -4.765 -11.790 1.00 97.56 81 GL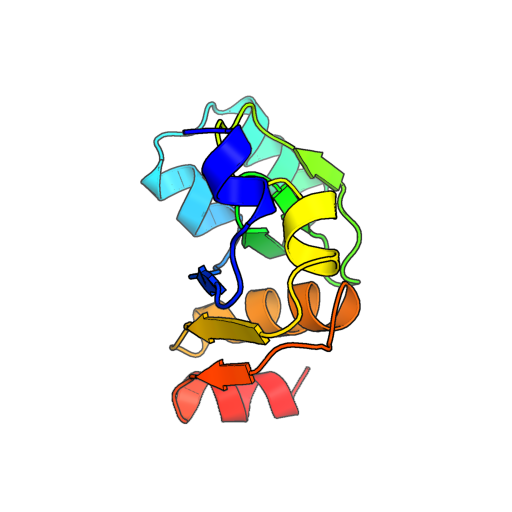Y A C 1
ATOM 616 O O . GLY A 1 81 ? -3.124 -4.587 -10.601 1.00 97.56 81 GLY A O 1
ATOM 617 N N . SER A 1 82 ? -2.938 -5.820 -12.467 1.00 97.12 82 SER A N 1
ATOM 618 C CA . SER A 1 82 ? -2.128 -6.881 -11.854 1.00 97.12 82 SER A CA 1
ATOM 619 C C . SER A 1 82 ? -0.862 -6.354 -11.166 1.00 97.12 82 SER A C 1
ATOM 621 O O . SER A 1 82 ? -0.469 -6.903 -10.145 1.00 97.12 82 SER A O 1
ATOM 623 N N . SER A 1 83 ? -0.273 -5.248 -11.644 1.00 95.44 83 SER A N 1
ATOM 624 C CA . SER A 1 83 ? 0.911 -4.620 -11.030 1.00 95.44 83 SER A CA 1
ATOM 625 C C . SER A 1 83 ? 0.665 -3.999 -9.648 1.00 95.44 83 SER A C 1
ATOM 627 O O . SER A 1 83 ? 1.614 -3.606 -8.965 1.00 95.44 83 SER A O 1
ATOM 629 N N . LYS A 1 84 ? -0.600 -3.865 -9.229 1.00 97.12 84 LYS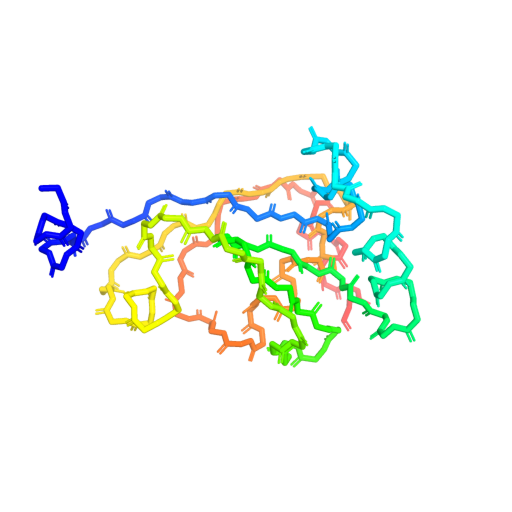 A N 1
ATOM 630 C CA . LYS A 1 84 ? -0.981 -3.340 -7.912 1.00 97.12 84 LYS A CA 1
ATOM 631 C C . LYS A 1 84 ? -1.298 -4.437 -6.899 1.00 97.12 84 LYS A C 1
ATOM 633 O O . LYS A 1 84 ? -1.460 -4.109 -5.726 1.00 97.12 84 LYS A O 1
ATOM 638 N N . ALA A 1 85 ? -1.361 -5.702 -7.309 1.00 97.88 85 ALA A N 1
ATOM 639 C CA . ALA A 1 85 ? -1.782 -6.806 -6.453 1.00 97.88 85 ALA A CA 1
ATOM 640 C C . ALA A 1 85 ? -0.910 -6.956 -5.200 1.00 97.88 85 ALA A C 1
ATOM 642 O O . ALA A 1 85 ? -1.435 -7.012 -4.093 1.00 97.88 85 ALA A O 1
ATOM 643 N N . GLU A 1 86 ? 0.414 -6.925 -5.349 1.00 97.81 86 GLU A N 1
ATOM 644 C CA . GLU A 1 86 ? 1.356 -7.033 -4.233 1.00 97.81 86 GLU A CA 1
ATOM 645 C C . GLU A 1 86 ? 1.219 -5.856 -3.259 1.00 97.81 86 GLU A C 1
ATOM 647 O O . GLU A 1 86 ? 1.333 -6.035 -2.047 1.00 97.81 86 GLU A O 1
ATOM 652 N N . ALA A 1 87 ? 0.922 -4.659 -3.774 1.00 97.94 87 ALA A N 1
ATOM 653 C CA . ALA A 1 87 ? 0.697 -3.487 -2.938 1.00 97.94 87 ALA A CA 1
ATOM 654 C C . ALA A 1 87 ? -0.618 -3.588 -2.150 1.00 97.94 87 ALA A C 1
ATOM 656 O O . ALA A 1 87 ? -0.655 -3.242 -0.970 1.00 97.94 87 ALA A O 1
ATOM 657 N N . ILE A 1 88 ? -1.681 -4.086 -2.793 1.00 97.81 88 ILE A N 1
ATOM 658 C CA . ILE A 1 88 ? -2.970 -4.360 -2.146 1.00 97.81 88 ILE A CA 1
ATOM 659 C C . ILE A 1 88 ? -2.800 -5.404 -1.047 1.00 97.81 88 ILE A C 1
ATOM 661 O O . ILE A 1 88 ? -3.210 -5.164 0.086 1.00 97.81 88 ILE A O 1
ATOM 665 N N . TYR A 1 89 ? -2.141 -6.514 -1.364 1.00 97.50 89 TYR A N 1
ATOM 666 C CA . TYR A 1 89 ? -1.923 -7.619 -0.440 1.00 97.50 89 TYR A CA 1
ATOM 667 C C . TYR A 1 89 ? -1.051 -7.227 0.764 1.00 97.50 89 TYR A C 1
ATOM 669 O O . TYR A 1 89 ? -1.350 -7.577 1.905 1.00 97.50 89 TYR A O 1
ATOM 677 N N . SER A 1 90 ? 0.010 -6.449 0.530 1.00 97.38 90 SER A N 1
ATOM 678 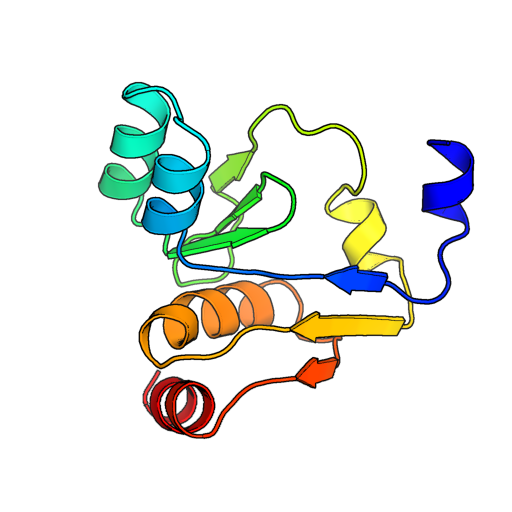C CA . SER A 1 90 ? 0.846 -5.888 1.596 1.00 97.38 90 SER A CA 1
ATOM 679 C C . SER A 1 90 ? 0.033 -4.993 2.537 1.00 97.38 90 SER A C 1
ATOM 681 O O . SER A 1 90 ? 0.078 -5.183 3.753 1.00 97.38 90 SER A O 1
ATOM 683 N N . LEU A 1 91 ? -0.774 -4.066 2.002 1.00 95.88 91 LEU A N 1
ATOM 684 C CA . LEU A 1 91 ? -1.592 -3.190 2.842 1.00 95.88 91 LEU A CA 1
ATOM 685 C C . LEU A 1 91 ? -2.675 -3.967 3.607 1.00 95.88 91 LEU A C 1
ATOM 687 O O . LEU A 1 91 ? -2.913 -3.664 4.773 1.00 95.88 91 LEU A O 1
ATOM 691 N N . SER A 1 92 ? -3.291 -4.991 3.004 1.00 94.94 92 SER A N 1
ATOM 692 C CA . SER A 1 92 ? -4.290 -5.815 3.699 1.00 94.94 92 SER A CA 1
ATOM 693 C C . SER A 1 92 ? -3.705 -6.623 4.856 1.00 94.94 92 SER A C 1
ATOM 695 O O . SER A 1 92 ? -4.420 -6.908 5.807 1.00 94.94 92 SER A O 1
ATOM 697 N N . LYS A 1 93 ? -2.407 -6.959 4.825 1.00 95.56 93 LYS A N 1
ATOM 698 C CA . LYS A 1 93 ? -1.723 -7.563 5.983 1.00 95.56 93 LYS A CA 1
ATOM 699 C C . LYS A 1 93 ? -1.528 -6.579 7.137 1.00 95.56 93 LYS A C 1
ATOM 701 O O . LYS A 1 93 ? -1.487 -7.002 8.287 1.00 95.56 93 LYS A O 1
ATOM 706 N N . PHE A 1 94 ? -1.391 -5.287 6.837 1.00 94.00 94 PHE A N 1
ATOM 707 C CA . PHE A 1 94 ? -1.311 -4.236 7.852 1.00 94.00 94 PHE A CA 1
ATOM 708 C C . PHE A 1 94 ? -2.683 -3.936 8.468 1.00 94.00 94 PHE A C 1
ATOM 710 O O . PHE A 1 94 ? -2.807 -3.816 9.686 1.00 94.00 94 PHE A O 1
ATOM 717 N N . ASN A 1 95 ? -3.704 -3.783 7.623 1.00 91.38 95 ASN A N 1
ATOM 718 C CA . ASN A 1 95 ? -5.079 -3.516 8.026 1.00 91.38 95 ASN A CA 1
ATOM 719 C C . ASN A 1 95 ? -6.038 -4.104 6.984 1.00 91.38 95 ASN A C 1
ATOM 721 O O . ASN A 1 95 ? -6.099 -3.611 5.858 1.00 91.38 95 ASN A O 1
ATOM 725 N N . ASP A 1 96 ? -6.805 -5.119 7.366 1.00 90.19 96 ASP A N 1
ATOM 726 C CA . ASP A 1 96 ? -7.809 -5.780 6.525 1.00 90.19 96 ASP A CA 1
ATOM 727 C C . ASP A 1 96 ? -9.211 -5.160 6.661 1.00 90.19 96 ASP A C 1
ATOM 729 O O . ASP A 1 96 ? -10.125 -5.502 5.910 1.00 90.19 96 ASP A O 1
ATOM 733 N N . ASN A 1 97 ? -9.386 -4.196 7.569 1.00 91.19 97 ASN A N 1
ATOM 734 C CA . ASN A 1 97 ? -10.661 -3.537 7.818 1.00 91.19 97 ASN A CA 1
ATOM 735 C C . ASN A 1 97 ? -10.908 -2.373 6.839 1.00 91.19 97 ASN A C 1
ATOM 737 O O . ASN A 1 97 ? -10.968 -1.205 7.237 1.00 91.19 97 ASN A O 1
ATOM 741 N N . PHE A 1 98 ? -11.024 -2.688 5.545 1.00 94.38 98 PHE A N 1
ATOM 742 C CA . PHE A 1 98 ? -11.427 -1.742 4.502 1.00 94.38 98 PHE A CA 1
ATOM 743 C C . PHE A 1 98 ? -12.150 -2.432 3.338 1.00 94.38 98 PHE A C 1
ATOM 745 O O . PHE A 1 98 ? -11.979 -3.619 3.074 1.00 94.38 98 PHE A O 1
ATOM 752 N N . ILE A 1 99 ? -12.949 -1.666 2.598 1.00 96.81 99 ILE A N 1
ATOM 753 C CA . ILE A 1 99 ? -13.593 -2.126 1.364 1.00 96.81 99 ILE A CA 1
ATOM 754 C C . ILE A 1 99 ? -12.609 -1.945 0.208 1.00 96.81 99 ILE A C 1
ATOM 756 O O . ILE A 1 99 ? -12.177 -0.824 -0.062 1.00 96.81 99 ILE A O 1
ATOM 760 N N . LEU A 1 100 ? -12.283 -3.016 -0.513 1.00 97.88 100 LEU A N 1
ATOM 761 C CA . LEU A 1 100 ? -11.474 -2.937 -1.728 1.00 97.88 100 LEU A CA 1
ATOM 762 C C . LEU A 1 100 ? -12.367 -2.812 -2.969 1.00 97.88 100 LEU A C 1
ATOM 764 O O . LEU A 1 100 ? -13.200 -3.674 -3.238 1.00 97.88 100 LEU A O 1
ATOM 768 N N . VAL A 1 101 ? -12.130 -1.772 -3.765 1.00 98.44 101 VAL A N 1
ATOM 769 C CA . VAL A 1 101 ? -12.635 -1.646 -5.135 1.00 98.44 101 VAL A CA 1
ATOM 770 C C . VAL A 1 101 ? -11.468 -1.893 -6.088 1.00 98.44 101 VAL A C 1
ATOM 772 O O . VAL A 1 101 ? -10.498 -1.133 -6.108 1.00 98.44 101 VAL A O 1
ATOM 775 N N . THR A 1 102 ? -11.555 -2.969 -6.869 1.00 98.44 102 THR A N 1
ATOM 776 C CA . THR A 1 102 ? -10.482 -3.417 -7.765 1.00 98.44 102 THR A CA 1
ATOM 777 C C . THR A 1 102 ? -11.027 -4.024 -9.058 1.00 98.44 102 THR A C 1
ATOM 779 O O . THR A 1 102 ? -12.240 -4.178 -9.207 1.00 98.44 102 THR A O 1
ATOM 782 N N . ASP A 1 103 ? -10.142 -4.338 -10.003 1.00 98.50 103 ASP A N 1
ATOM 783 C CA . ASP A 1 103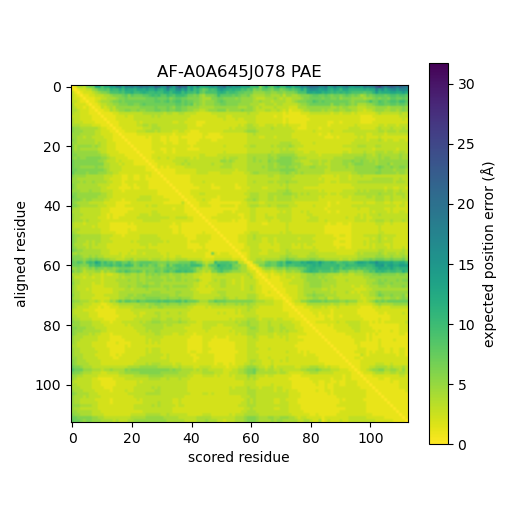 ? -10.486 -5.014 -11.254 1.00 98.50 103 ASP A CA 1
ATOM 784 C C . ASP A 1 103 ? -10.161 -6.517 -11.214 1.00 98.50 103 ASP A C 1
ATOM 786 O O . ASP A 1 103 ? -9.526 -7.029 -10.291 1.00 98.50 103 ASP A O 1
ATOM 790 N N . GLU A 1 104 ? -10.614 -7.244 -12.235 1.00 98.69 104 GLU A N 1
ATOM 791 C CA . GLU A 1 104 ? -10.414 -8.692 -12.344 1.00 98.69 104 GLU A CA 1
ATOM 792 C C . GLU A 1 104 ? -8.927 -9.083 -12.393 1.00 98.69 104 GLU A C 1
ATOM 794 O O . GLU A 1 104 ? -8.541 -10.111 -11.837 1.00 98.69 104 GLU A O 1
ATOM 799 N N . ALA A 1 105 ? -8.084 -8.274 -13.044 1.00 98.56 105 ALA A N 1
ATOM 800 C CA . ALA A 1 105 ? -6.665 -8.577 -13.218 1.00 98.56 105 ALA A CA 1
ATOM 801 C C . ALA A 1 105 ? -5.904 -8.508 -11.887 1.00 98.56 105 ALA A C 1
ATOM 803 O O . ALA A 1 105 ? -5.113 -9.402 -11.581 1.00 98.56 105 ALA A O 1
ATOM 804 N N . ALA A 1 106 ? -6.165 -7.477 -11.084 1.00 98.25 106 ALA A N 1
ATOM 805 C CA . ALA A 1 106 ? -5.647 -7.371 -9.728 1.00 98.25 106 ALA A CA 1
ATOM 806 C C . ALA A 1 106 ? -6.213 -8.481 -8.832 1.00 98.25 106 ALA A C 1
ATOM 808 O O . ALA A 1 106 ? -5.441 -9.155 -8.154 1.00 98.25 106 ALA A O 1
ATOM 809 N N . ALA A 1 107 ? -7.528 -8.728 -8.875 1.00 98.31 107 ALA A N 1
ATOM 810 C CA . ALA A 1 107 ? -8.173 -9.748 -8.049 1.00 98.31 107 ALA A CA 1
ATOM 811 C C . ALA A 1 107 ? -7.600 -11.152 -8.291 1.00 98.31 107 ALA A C 1
ATOM 813 O O . ALA A 1 107 ? -7.241 -11.841 -7.339 1.00 98.31 107 ALA A O 1
ATOM 814 N N . LYS A 1 108 ? -7.451 -11.566 -9.557 1.00 98.50 108 LYS A N 1
ATOM 815 C CA . LYS A 1 108 ? -6.844 -12.862 -9.902 1.00 98.50 108 LYS A CA 1
ATOM 816 C C . LYS A 1 108 ? -5.417 -12.970 -9.390 1.00 98.50 108 L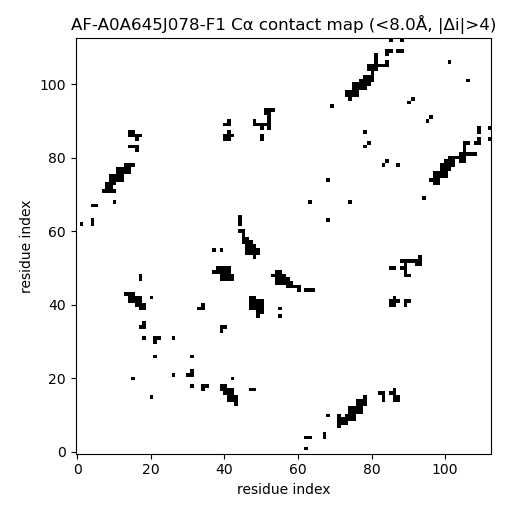YS A C 1
ATOM 818 O O . LYS A 1 108 ? -5.073 -13.976 -8.784 1.00 98.50 108 LYS A O 1
ATOM 823 N N . ARG A 1 109 ? -4.614 -11.923 -9.588 1.00 98.25 109 ARG A N 1
ATOM 824 C CA . ARG A 1 109 ? -3.227 -11.912 -9.127 1.00 98.25 109 ARG A CA 1
ATOM 825 C C . ARG A 1 109 ? -3.132 -11.997 -7.602 1.00 98.25 109 ARG A C 1
ATOM 827 O O . ARG A 1 109 ? -2.268 -12.703 -7.107 1.00 98.25 109 ARG A O 1
ATOM 834 N N . ILE A 1 110 ? -4.025 -11.333 -6.864 1.00 97.50 110 ILE A N 1
ATOM 835 C CA . ILE A 1 110 ? -4.078 -11.413 -5.394 1.00 97.50 110 ILE A CA 1
ATOM 836 C C . ILE A 1 110 ? -4.329 -12.850 -4.917 1.00 97.50 110 ILE A C 1
ATOM 838 O O . ILE A 1 110 ? -3.726 -13.263 -3.937 1.00 97.50 110 ILE A O 1
ATOM 842 N N . LEU A 1 111 ? -5.167 -13.629 -5.609 1.00 97.44 111 LEU A N 1
ATOM 843 C CA . LEU A 1 111 ? -5.442 -15.027 -5.240 1.00 97.44 111 LEU A CA 1
ATOM 844 C C . LEU A 1 111 ? -4.234 -15.967 -5.425 1.00 97.44 111 LEU A C 1
ATOM 846 O O . LEU A 1 111 ? -4.271 -17.101 -4.954 1.00 97.44 111 LEU A O 1
ATOM 850 N N . GLU A 1 112 ? -3.181 -15.517 -6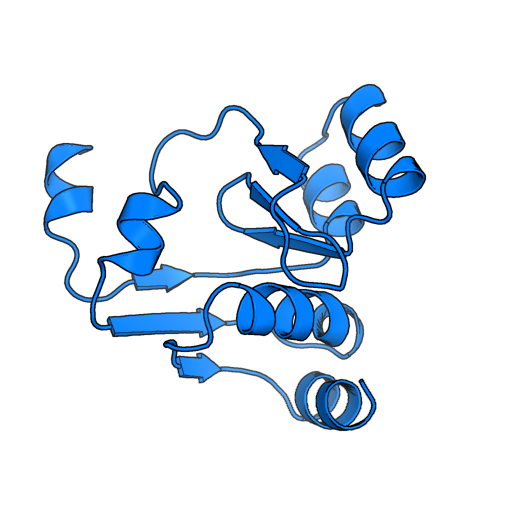.110 1.00 97.38 112 GLU A N 1
ATOM 851 C CA . GLU A 1 112 ? -1.928 -16.255 -6.307 1.00 97.38 112 GLU A CA 1
ATOM 852 C C . GLU A 1 112 ? -0.830 -15.875 -5.291 1.00 97.38 112 GLU A C 1
ATOM 854 O O . GLU A 1 112 ? 0.258 -16.455 -5.349 1.00 97.38 112 GLU A O 1
ATOM 859 N N . LEU A 1 113 ? -1.074 -14.880 -4.420 1.00 93.81 113 LEU A N 1
ATOM 860 C CA . LEU A 1 113 ? -0.115 -14.322 -3.449 1.00 93.81 113 LEU A CA 1
ATOM 861 C C . LEU A 1 113 ? -0.260 -14.917 -2.040 1.00 93.81 113 LEU A C 1
ATOM 863 O O . LEU A 1 113 ? 0.800 -15.197 -1.436 1.00 93.81 113 LEU A O 1
#

Solvent-accessible surface area (backbone atoms only — not comparable to full-atom values): 6236 Å² total; per-residue (Å²): 108,78,69,54,63,78,65,48,67,68,47,79,44,65,56,30,30,26,63,62,52,36,59,76,65,69,52,55,69,68,56,59,47,50,35,60,78,65,50,34,32,13,32,46,74,47,35,30,18,22,74,74,22,48,79,79,46,72,55,100,60,88,78,72,46,70,72,52,60,74,66,34,80,38,35,35,42,43,48,58,43,50,82,25,18,62,14,53,53,8,47,40,62,59,54,66,81,53,46,79,50,66,38,71,55,13,53,58,45,44,77,76,110

Nearest PDB structures (foldseek):
  2okg-assembly2_A  TM=9.410E-01  e=1.475E-12  Bacillus subtilis
  2okg-assembly1_B  TM=9.498E-01  e=1.927E-12  Bacillus subtilis
  8r3g-assembly1_C  TM=9.403E-01  e=2.203E-12  Bacillus subtilis
  2o0m-assembly1_A  TM=9.283E-01  e=4.951E-10  Enterococcus faecalis V583
  2w48-assembly1_C  TM=8.059E-01  e=9.527E-05  Klebsiella pneumoniae

InterPro domains:
  IPR007324 Sugar-binding domain, putative [PF04198] (2-112)
  IPR037171 NagB/RpiA transferase-like [SSF100950] (2-112)
  IPR051054 Bacterial SorC Transcriptional Regulators [PTHR34294] (2-112)